Protein AF-A0A7K2YE57-F1 (afdb_monomer_lite)

Foldseek 3Di:
DDDPCVVVVVDPDPAKDKDWDQDPVRDTDIDIDQDDDDPLSVQWDWDDDPFWTWIAGNDDHDDDDQQGTETQWGDDPQKIKGWRGNLSVQLVVCVVVPDDNVRSLPPDAFDPDPPCSHWIWMWMDHPNDIDTHIHGDD

Secondary structure (DSSP, 8-state):
---HHHHHHT-S---SEEEEEE-TTS-EEEEEE---SSHHHHSEEEEE-SSEEEEEESSS--S--TTTSEEEEEEETTEEEEESSTHHHHHHHHHHTT--HHHHTTTPPPPS-TTT-PPEEEEEEETTEEEEEEE---

Radius of gyration: 15.28 Å; chains: 1; bounding box: 37×36×43 Å

Structure (mmCIF, N/CA/C/O backbone):
data_AF-A0A7K2YE57-F1
#
_entry.id   AF-A0A7K2YE57-F1
#
loop_
_atom_site.group_PDB
_atom_site.id
_atom_site.type_symbol
_atom_site.label_atom_id
_atom_site.label_alt_id
_atom_site.label_comp_id
_atom_site.label_asym_id
_atom_site.label_entity_id
_atom_site.label_seq_id
_atom_site.pdbx_PDB_ins_code
_atom_site.Cartn_x
_atom_site.Cartn_y
_atom_site.Cartn_z
_atom_site.occupancy
_atom_site.B_iso_or_equiv
_atom_site.auth_seq_id
_atom_si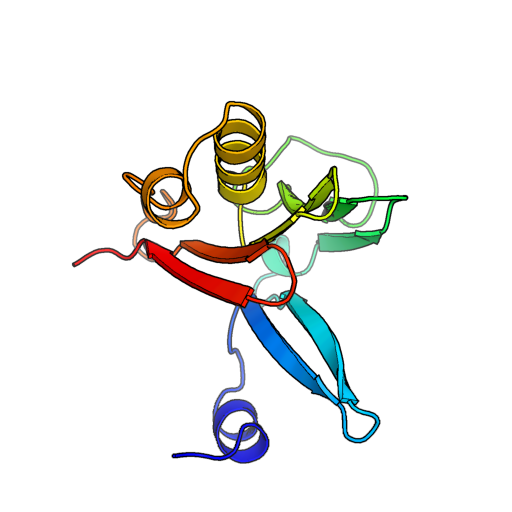te.auth_comp_id
_atom_site.auth_asym_id
_atom_site.auth_atom_id
_atom_site.pdbx_PDB_model_num
ATOM 1 N N . MET A 1 1 ? 1.431 -21.859 11.669 1.00 62.69 1 MET A N 1
ATOM 2 C CA . MET A 1 1 ? 1.520 -20.426 11.337 1.00 62.69 1 MET A CA 1
ATOM 3 C C . MET A 1 1 ? 2.980 -20.077 11.454 1.00 62.69 1 MET A C 1
ATOM 5 O O . MET A 1 1 ? 3.528 -20.252 12.536 1.00 62.69 1 MET A O 1
ATOM 9 N N . ASP A 1 2 ? 3.607 -19.732 10.338 1.00 75.81 2 ASP A N 1
ATOM 10 C CA 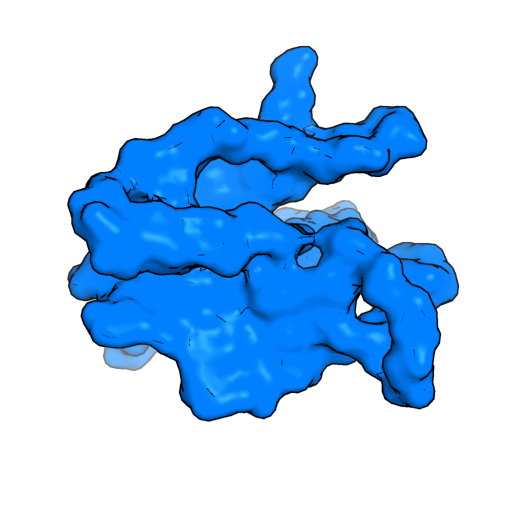. ASP A 1 2 ? 5.052 -19.516 10.286 1.00 75.81 2 ASP A CA 1
ATOM 11 C C . ASP A 1 2 ? 5.410 -18.210 10.994 1.00 75.81 2 ASP A C 1
ATOM 13 O O . ASP A 1 2 ? 4.605 -17.270 11.022 1.00 75.81 2 ASP A O 1
ATOM 17 N N . ARG A 1 3 ? 6.597 -18.147 11.600 1.00 80.00 3 ARG A N 1
ATOM 18 C CA . ARG A 1 3 ? 7.053 -16.912 12.231 1.00 80.00 3 ARG A CA 1
ATOM 19 C C . ARG A 1 3 ? 7.547 -15.932 11.164 1.00 80.00 3 ARG A C 1
ATOM 21 O O . ARG A 1 3 ? 8.057 -16.335 10.120 1.00 80.00 3 ARG A O 1
ATOM 28 N N . LEU A 1 4 ? 7.403 -14.630 11.420 1.00 76.00 4 LEU A N 1
ATOM 29 C CA . LEU A 1 4 ? 7.778 -13.588 10.455 1.00 76.00 4 LEU A CA 1
ATOM 30 C C . LEU A 1 4 ? 9.268 -13.650 10.079 1.00 76.00 4 LEU A C 1
ATOM 32 O O . LEU A 1 4 ? 9.616 -13.468 8.915 1.00 76.00 4 LEU A O 1
ATOM 36 N N . ASP A 1 5 ? 10.129 -13.924 11.057 1.00 79.19 5 ASP A N 1
ATOM 37 C CA . ASP A 1 5 ? 11.567 -14.121 10.880 1.00 79.19 5 ASP A CA 1
ATOM 38 C C . ASP A 1 5 ? 11.871 -15.270 9.910 1.00 79.19 5 ASP A C 1
ATOM 40 O O . ASP A 1 5 ? 12.668 -15.081 8.991 1.00 79.19 5 ASP A O 1
ATOM 44 N N . ASP A 1 6 ? 11.171 -16.400 10.027 1.00 81.81 6 ASP A N 1
ATOM 45 C CA . ASP A 1 6 ? 11.352 -17.553 9.135 1.00 81.81 6 ASP A CA 1
ATOM 46 C C . ASP A 1 6 ? 10.929 -17.230 7.689 1.00 81.81 6 ASP A C 1
ATOM 48 O O . ASP A 1 6 ? 11.648 -17.526 6.729 1.00 81.81 6 ASP A O 1
ATOM 52 N N . VAL A 1 7 ? 9.783 -16.557 7.526 1.00 78.81 7 VAL A N 1
ATOM 53 C CA . VAL A 1 7 ? 9.225 -16.193 6.211 1.00 78.81 7 VAL A CA 1
ATOM 54 C C . VAL A 1 7 ? 10.108 -15.178 5.482 1.00 78.81 7 VAL A C 1
ATOM 56 O O . VAL A 1 7 ? 10.307 -15.278 4.268 1.00 78.81 7 VAL A O 1
ATOM 59 N N . VAL A 1 8 ? 10.651 -14.194 6.203 1.00 76.88 8 VAL A N 1
ATOM 60 C CA . VAL A 1 8 ? 11.499 -13.151 5.609 1.00 76.88 8 VAL A CA 1
ATOM 61 C C . VAL A 1 8 ? 12.913 -13.670 5.344 1.00 76.88 8 VAL A C 1
ATOM 63 O O . VAL A 1 8 ? 13.465 -13.382 4.283 1.00 76.88 8 VAL A O 1
ATOM 66 N N . ALA A 1 9 ? 13.495 -14.478 6.238 1.00 81.06 9 ALA A N 1
ATOM 67 C CA . ALA A 1 9 ? 14.849 -15.013 6.064 1.00 81.06 9 ALA A CA 1
ATOM 68 C C . ALA A 1 9 ? 14.979 -15.917 4.825 1.00 81.06 9 ALA A C 1
ATOM 70 O O . ALA A 1 9 ? 15.994 -15.873 4.124 1.00 81.06 9 ALA A O 1
ATOM 71 N N . GLY A 1 10 ? 13.937 -16.697 4.512 1.00 81.06 10 GLY A N 1
ATOM 72 C CA . GLY A 1 10 ? 13.884 -17.525 3.305 1.00 81.06 10 GLY A CA 1
ATOM 73 C C . GLY A 1 10 ? 13.660 -16.740 2.006 1.00 81.06 10 GLY A C 1
ATOM 74 O O . GLY A 1 10 ? 13.881 -17.273 0.917 1.00 81.06 10 GLY A O 1
ATOM 75 N N . ASN A 1 11 ? 13.251 -15.470 2.088 1.00 82.75 11 ASN A N 1
ATOM 76 C CA . ASN A 1 11 ? 12.862 -14.663 0.940 1.00 82.75 11 ASN A CA 1
ATOM 77 C C . ASN A 1 11 ? 13.789 -13.455 0.752 1.00 82.75 11 ASN A C 1
ATOM 79 O O . ASN A 1 11 ? 13.559 -12.370 1.282 1.00 82.75 11 ASN A O 1
ATOM 83 N N . ARG A 1 12 ? 14.813 -13.614 -0.099 1.00 82.06 12 ARG A N 1
ATOM 84 C CA . ARG A 1 12 ? 15.781 -12.542 -0.412 1.00 82.06 12 ARG A CA 1
ATOM 85 C C . ARG A 1 12 ? 15.147 -11.282 -1.011 1.00 82.06 12 ARG A C 1
ATOM 87 O O . ARG A 1 12 ? 15.802 -10.242 -1.049 1.00 82.06 12 ARG A O 1
ATOM 94 N N . TYR A 1 13 ? 13.923 -11.369 -1.534 1.00 86.06 13 TYR A N 1
ATOM 95 C CA . TYR A 1 13 ? 13.218 -10.227 -2.099 1.00 86.06 13 TYR A CA 1
ATOM 96 C C . TYR A 1 13 ? 11.697 -10.362 -1.910 1.00 86.06 13 TYR A C 1
ATOM 98 O O . TYR A 1 13 ? 10.999 -10.801 -2.828 1.00 86.06 13 TYR A O 1
ATOM 106 N N . PRO A 1 14 ? 11.158 -9.934 -0.753 1.00 87.44 14 PRO A N 1
ATOM 107 C CA . PRO A 1 14 ? 9.726 -10.021 -0.467 1.00 87.44 14 PRO A CA 1
ATOM 108 C C . PRO A 1 14 ? 8.888 -8.996 -1.245 1.00 87.44 14 PRO A C 1
ATOM 110 O O . PRO A 1 14 ? 7.663 -9.050 -1.217 1.00 87.44 14 PRO A O 1
ATOM 113 N N . GLY A 1 15 ? 9.527 -8.064 -1.961 1.00 90.75 15 GLY A N 1
ATOM 114 C CA . GLY A 1 15 ? 8.840 -7.004 -2.689 1.00 90.75 15 GLY A CA 1
ATOM 115 C C . GLY A 1 15 ? 8.329 -5.908 -1.754 1.00 90.75 15 GLY A C 1
ATOM 116 O O . GLY A 1 15 ? 9.049 -5.455 -0.864 1.00 90.75 15 GLY A O 1
ATOM 117 N N . ARG A 1 16 ? 7.109 -5.428 -1.999 1.00 94.12 16 ARG A N 1
ATOM 118 C CA . ARG A 1 16 ? 6.448 -4.451 -1.127 1.00 94.12 16 ARG A CA 1
ATOM 119 C C . ARG A 1 16 ? 5.523 -5.193 -0.187 1.00 94.12 16 ARG A C 1
ATOM 121 O O . ARG A 1 16 ? 4.944 -6.201 -0.585 1.00 94.12 16 ARG A O 1
ATOM 128 N N . GLY A 1 17 ? 5.296 -4.650 0.994 1.00 93.38 17 GLY A N 1
ATOM 129 C CA . GLY A 1 17 ? 4.203 -5.160 1.796 1.00 93.38 17 GLY A CA 1
ATOM 130 C C . GLY A 1 17 ? 3.842 -4.303 2.980 1.00 93.38 17 GLY A C 1
ATOM 131 O O . GLY A 1 17 ? 4.344 -3.196 3.168 1.00 93.38 17 GLY A O 1
ATOM 132 N N . VAL A 1 18 ? 2.865 -4.831 3.696 1.00 95.62 18 VAL A N 1
ATOM 133 C CA . VAL A 1 18 ? 2.065 -4.140 4.691 1.00 95.62 18 VAL A CA 1
ATOM 134 C C . VAL A 1 18 ? 2.006 -4.991 5.950 1.00 95.62 18 VAL A C 1
ATOM 136 O O . VAL A 1 18 ? 2.038 -6.220 5.886 1.00 95.62 18 VAL A O 1
ATOM 139 N N . LEU A 1 19 ? 1.932 -4.328 7.093 1.00 93.12 19 LEU A N 1
ATOM 140 C CA . LEU A 1 19 ? 1.923 -4.940 8.413 1.00 93.12 19 LEU A CA 1
ATOM 141 C C . LEU A 1 19 ? 0.917 -4.179 9.274 1.00 93.12 19 LEU A C 1
ATOM 143 O O . LEU A 1 19 ? 0.927 -2.953 9.280 1.00 93.12 19 LEU A O 1
ATOM 147 N N . TRP A 1 20 ? 0.090 -4.907 10.016 1.00 94.75 20 TRP A N 1
ATOM 148 C CA . TRP A 1 20 ? -0.669 -4.372 11.142 1.00 94.75 20 TRP A CA 1
ATOM 149 C C . TRP A 1 20 ? -0.315 -5.197 12.368 1.00 94.75 20 TRP A C 1
ATOM 151 O O . TRP A 1 20 ? -0.444 -6.423 12.336 1.00 94.75 20 TRP A O 1
ATOM 161 N N . ALA A 1 21 ? 0.173 -4.553 13.419 1.00 92.19 21 ALA A N 1
ATOM 162 C CA . ALA A 1 21 ? 0.601 -5.243 14.623 1.00 92.19 21 ALA A CA 1
ATOM 163 C C . ALA A 1 21 ? 0.149 -4.521 15.882 1.00 92.19 21 ALA A C 1
ATOM 165 O O . ALA A 1 21 ? -0.193 -3.340 15.881 1.00 92.19 21 ALA A O 1
ATOM 166 N N . ARG A 1 22 ? 0.194 -5.280 16.974 1.00 92.81 22 ARG A N 1
ATOM 167 C CA . ARG A 1 22 ? 0.164 -4.764 18.330 1.00 92.81 22 ARG A CA 1
ATOM 168 C C . ARG A 1 22 ? 1.532 -5.009 18.955 1.00 92.81 22 ARG A C 1
ATOM 170 O O . ARG A 1 22 ? 1.987 -6.151 18.988 1.00 92.81 22 ARG A O 1
ATOM 177 N N . THR A 1 23 ? 2.190 -3.958 19.415 1.00 91.25 23 THR A N 1
ATOM 178 C CA . THR A 1 23 ? 3.452 -4.046 20.158 1.00 91.25 23 THR A CA 1
ATOM 179 C C . THR A 1 23 ? 3.217 -4.598 21.566 1.00 91.25 23 THR A C 1
ATOM 181 O O . THR A 1 23 ? 2.082 -4.704 22.034 1.00 91.25 23 THR A O 1
ATOM 184 N N . LEU A 1 24 ? 4.297 -4.970 22.261 1.00 93.44 24 LEU A N 1
ATOM 185 C CA . LEU A 1 24 ? 4.221 -5.564 23.604 1.00 93.44 24 LEU A CA 1
ATOM 186 C C . LEU A 1 24 ? 3.603 -4.624 24.650 1.00 93.44 24 LEU A C 1
ATOM 188 O O . LEU A 1 24 ? 2.984 -5.096 25.598 1.00 93.44 24 LEU A O 1
ATOM 192 N N . ASP A 1 25 ? 3.737 -3.311 24.462 1.00 95.69 25 ASP A N 1
ATOM 193 C CA . ASP A 1 25 ? 3.108 -2.282 25.299 1.00 95.69 25 ASP A CA 1
ATOM 194 C C . ASP A 1 25 ? 1.630 -2.017 24.939 1.00 95.69 25 ASP A C 1
ATOM 196 O O . ASP A 1 25 ? 0.982 -1.164 25.539 1.00 95.69 25 ASP A O 1
ATOM 200 N N . GLY A 1 26 ? 1.075 -2.761 23.977 1.00 93.00 26 GLY A N 1
ATOM 201 C CA . GLY A 1 26 ? -0.321 -2.673 23.563 1.00 93.00 26 GLY A CA 1
ATOM 202 C C . GLY A 1 26 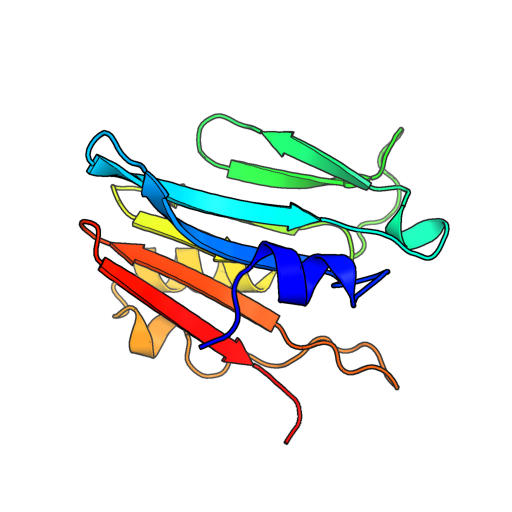? -0.598 -1.680 22.433 1.00 93.00 26 GLY A C 1
ATOM 203 O O . GLY A 1 26 ? -1.734 -1.669 21.941 1.00 93.00 26 GLY A O 1
ATOM 204 N N . THR A 1 27 ? 0.399 -0.912 21.984 1.00 93.50 27 THR A N 1
ATOM 205 C CA . THR A 1 27 ? 0.253 0.062 20.890 1.00 93.50 27 THR A CA 1
ATOM 206 C C . THR A 1 27 ? -0.089 -0.640 19.576 1.00 93.50 27 THR A C 1
ATOM 208 O O . THR A 1 27 ? 0.523 -1.639 19.205 1.00 93.50 27 THR A O 1
ATOM 211 N N . LEU A 1 28 ? -1.089 -0.129 18.858 1.00 92.19 28 LEU A N 1
ATOM 212 C CA . LEU A 1 28 ? -1.415 -0.586 17.508 1.00 92.19 28 LEU A CA 1
ATOM 213 C C . LEU A 1 28 ? -0.593 0.200 16.488 1.00 92.19 28 LEU A C 1
ATOM 215 O O . LEU A 1 28 ? -0.564 1.428 16.542 1.00 92.19 28 LEU A O 1
ATOM 219 N N . CYS A 1 29 ? 0.061 -0.492 15.559 1.00 91.62 29 CYS A N 1
ATOM 220 C CA . CYS A 1 29 ? 0.904 0.141 14.554 1.00 91.62 29 CYS A CA 1
ATOM 221 C C . CYS A 1 29 ? 0.744 -0.489 13.168 1.00 91.62 29 CYS A C 1
ATOM 223 O O . CYS A 1 29 ? 0.649 -1.708 13.001 1.00 91.62 29 CYS A O 1
ATOM 225 N N . GLY A 1 30 ? 0.729 0.386 12.162 1.00 92.31 30 GLY A N 1
ATOM 226 C CA . GLY A 1 30 ? 0.819 0.027 10.755 1.00 92.31 30 GLY A CA 1
ATOM 227 C C . GLY A 1 30 ? 2.254 0.152 10.268 1.00 92.31 30 GLY A C 1
ATOM 228 O O . GLY A 1 30 ? 2.995 1.030 10.706 1.00 92.31 30 GLY A O 1
ATOM 229 N N . GLY A 1 31 ? 2.647 -0.717 9.349 1.00 92.38 31 GLY A N 1
ATOM 230 C CA . GLY A 1 31 ? 3.956 -0.676 8.719 1.00 92.38 31 GLY A CA 1
ATOM 231 C C . GLY A 1 31 ? 3.855 -0.913 7.224 1.00 92.38 31 GLY A C 1
ATOM 232 O O . GLY A 1 31 ? 3.082 -1.753 6.765 1.00 92.38 31 GLY A O 1
ATOM 233 N N . TYR A 1 32 ? 4.669 -0.183 6.470 1.00 95.31 32 TYR A N 1
ATOM 234 C CA . TYR A 1 32 ? 4.859 -0.372 5.040 1.00 95.31 32 TYR A CA 1
ATOM 235 C C . TYR A 1 32 ? 6.342 -0.595 4.759 1.00 95.31 32 TYR A C 1
ATOM 237 O O . TYR A 1 32 ? 7.189 0.160 5.234 1.00 95.31 32 TYR A O 1
ATOM 245 N N . PHE A 1 33 ? 6.662 -1.626 3.982 1.00 91.06 33 PHE A N 1
ATOM 246 C CA . PHE A 1 33 ? 8.030 -1.932 3.580 1.00 91.06 33 PHE A CA 1
ATOM 247 C C . PHE A 1 33 ? 8.190 -1.807 2.068 1.00 91.06 33 PHE A C 1
ATOM 249 O O . PHE A 1 33 ? 7.478 -2.435 1.282 1.00 91.06 33 PHE A O 1
ATOM 256 N N . LEU A 1 34 ? 9.172 -0.995 1.677 1.00 93.31 34 LEU A N 1
ATOM 257 C CA . LEU A 1 34 ? 9.559 -0.737 0.299 1.00 93.31 34 LEU A CA 1
ATOM 258 C C . LEU A 1 34 ? 10.916 -1.388 0.029 1.00 93.31 34 LEU A C 1
ATOM 260 O O . LEU A 1 34 ? 11.919 -1.016 0.630 1.00 93.31 34 LEU A O 1
ATOM 264 N N . THR A 1 35 ? 10.961 -2.330 -0.909 1.00 91.69 35 THR A N 1
ATOM 265 C CA . THR A 1 35 ? 12.217 -2.934 -1.374 1.00 91.69 35 THR A CA 1
ATOM 266 C C . THR A 1 35 ? 12.391 -2.744 -2.884 1.00 91.69 35 THR A C 1
ATOM 268 O O . THR A 1 35 ? 11.434 -2.448 -3.611 1.00 91.69 35 THR A O 1
ATOM 271 N N . GLY A 1 36 ? 13.630 -2.880 -3.370 1.00 89.94 36 GLY A N 1
ATOM 272 C CA . GLY A 1 36 ? 13.965 -2.735 -4.787 1.00 89.94 36 GLY A CA 1
ATOM 273 C C . GLY A 1 36 ? 15.057 -3.700 -5.255 1.00 89.94 36 GLY A C 1
ATOM 274 O O . GLY A 1 36 ? 16.117 -3.820 -4.636 1.00 89.94 36 GLY A O 1
ATOM 275 N N . ARG A 1 37 ? 14.817 -4.370 -6.387 1.00 89.56 37 ARG A N 1
ATOM 276 C CA . ARG A 1 37 ? 15.777 -5.284 -7.035 1.00 89.56 37 ARG A CA 1
ATOM 277 C C . ARG A 1 37 ? 16.523 -4.650 -8.209 1.00 89.56 37 ARG A C 1
ATOM 279 O O . ARG A 1 37 ? 17.731 -4.814 -8.323 1.00 89.56 37 ARG A O 1
ATOM 286 N N . SER A 1 38 ? 15.812 -3.923 -9.070 1.00 88.31 38 SER A N 1
ATOM 287 C CA . SER A 1 38 ? 16.373 -3.249 -10.244 1.00 88.31 38 SER A CA 1
ATOM 288 C C . SER A 1 38 ? 16.812 -1.826 -9.897 1.00 88.31 38 SER A C 1
ATOM 290 O O . SER A 1 38 ? 16.250 -1.257 -8.954 1.00 88.31 38 SER A O 1
ATOM 292 N N . PRO A 1 39 ? 17.727 -1.214 -10.675 1.00 89.81 39 PRO A N 1
ATOM 293 C CA . PRO A 1 39 ? 18.117 0.184 -10.488 1.00 89.81 39 PRO A CA 1
ATOM 294 C C . PRO A 1 39 ? 16.911 1.125 -10.378 1.00 89.81 39 PRO A C 1
ATOM 296 O O . PRO A 1 39 ? 16.793 1.846 -9.395 1.00 89.81 39 PRO A O 1
ATOM 299 N N . ALA A 1 40 ? 15.938 1.010 -11.290 1.00 86.31 40 ALA A N 1
ATOM 300 C CA . ALA A 1 40 ? 14.718 1.820 -11.257 1.00 86.31 40 ALA A CA 1
ATOM 301 C C . ALA A 1 40 ? 13.884 1.603 -9.979 1.00 86.31 40 ALA A C 1
ATOM 303 O O . ALA A 1 40 ? 13.374 2.549 -9.396 1.00 86.31 40 ALA A O 1
ATOM 304 N N . SER A 1 41 ? 13.751 0.360 -9.500 1.00 87.62 41 SER A N 1
ATOM 305 C CA . SER A 1 41 ? 13.016 0.090 -8.251 1.00 87.62 41 SER A CA 1
ATOM 306 C C . SER A 1 41 ? 13.773 0.506 -6.983 1.00 87.62 41 SER A C 1
ATOM 308 O O . SER A 1 41 ? 13.140 0.653 -5.938 1.00 87.62 41 SER A O 1
ATOM 310 N N . ARG A 1 42 ? 15.099 0.673 -7.066 1.00 91.69 42 ARG A N 1
ATOM 311 C CA . ARG A 1 42 ? 15.969 1.143 -5.975 1.00 91.69 42 ARG A CA 1
ATOM 312 C C . ARG A 1 42 ? 16.099 2.663 -5.937 1.00 91.69 42 ARG A C 1
ATOM 314 O O . ARG A 1 42 ? 16.389 3.197 -4.878 1.00 91.69 42 ARG A O 1
ATOM 321 N N . ALA A 1 43 ? 15.864 3.343 -7.056 1.00 92.50 43 ALA A N 1
ATOM 322 C CA . ALA A 1 43 ? 15.922 4.798 -7.173 1.00 92.50 43 ALA A CA 1
ATOM 323 C C . ALA A 1 43 ? 14.679 5.486 -6.575 1.00 92.50 43 ALA A C 1
ATOM 325 O O . ALA A 1 43 ? 14.071 6.347 -7.207 1.00 92.50 43 ALA A O 1
ATOM 326 N N . ARG A 1 44 ? 14.255 5.056 -5.381 1.00 94.44 44 ARG A N 1
ATOM 327 C CA . ARG A 1 44 ? 13.076 5.563 -4.674 1.00 94.44 44 ARG A CA 1
ATOM 328 C C . ARG A 1 44 ? 13.314 5.621 -3.175 1.00 94.44 44 ARG A C 1
ATOM 330 O O . ARG A 1 44 ? 14.021 4.780 -2.628 1.00 94.44 44 ARG A O 1
ATOM 337 N N . GLU A 1 45 ? 12.652 6.555 -2.516 1.00 94.12 45 GLU A N 1
ATOM 338 C CA . GLU A 1 45 ? 12.715 6.756 -1.073 1.00 94.12 45 GLU A CA 1
ATOM 339 C C . GLU A 1 45 ? 11.334 7.055 -0.486 1.00 94.12 45 GLU A C 1
ATOM 341 O O . GLU A 1 45 ? 10.432 7.537 -1.179 1.00 94.12 45 GLU A O 1
ATOM 346 N N . LEU A 1 46 ? 11.188 6.761 0.805 1.00 95.88 46 LEU A N 1
ATOM 347 C CA . LEU A 1 46 ? 10.010 7.102 1.591 1.00 95.88 46 LEU A CA 1
ATOM 348 C C . LEU A 1 46 ? 10.195 8.490 2.204 1.00 95.88 46 LEU A C 1
ATOM 350 O O . LEU A 1 46 ? 11.161 8.731 2.925 1.00 95.88 46 LEU A O 1
ATOM 354 N N . ARG A 1 47 ? 9.249 9.388 1.940 1.00 95.44 47 ARG A N 1
ATOM 355 C CA . ARG A 1 47 ? 9.187 10.729 2.523 1.00 95.44 47 ARG A CA 1
ATOM 356 C C . ARG A 1 47 ? 7.949 10.824 3.397 1.00 95.44 47 ARG A C 1
ATOM 358 O O . ARG A 1 47 ? 6.835 10.693 2.896 1.00 95.44 47 ARG A O 1
ATOM 365 N N . ALA A 1 48 ? 8.152 11.027 4.693 1.00 94.69 48 ALA A N 1
ATOM 366 C CA . ALA A 1 48 ? 7.065 11.262 5.632 1.00 94.69 48 ALA A CA 1
ATOM 367 C C . ALA A 1 48 ? 6.696 12.753 5.630 1.00 94.69 48 ALA A C 1
ATOM 369 O O . ALA A 1 48 ? 7.560 13.613 5.803 1.00 94.69 48 ALA A O 1
ATOM 370 N N . GLY A 1 49 ? 5.421 13.042 5.396 1.00 91.06 49 GLY A N 1
ATOM 371 C CA . GLY A 1 49 ? 4.782 14.327 5.659 1.00 91.06 49 GLY A CA 1
ATOM 372 C C . GLY A 1 49 ? 4.003 14.290 6.975 1.00 91.06 49 GLY A C 1
ATOM 373 O O . GLY A 1 49 ? 4.148 13.356 7.758 1.00 91.06 49 GLY A O 1
ATOM 374 N N . ALA A 1 50 ? 3.164 15.304 7.204 1.00 90.69 50 ALA A N 1
ATOM 375 C CA . ALA A 1 50 ? 2.337 15.380 8.412 1.00 90.69 50 ALA A CA 1
ATOM 376 C C . ALA A 1 50 ? 1.362 14.197 8.522 1.00 90.69 50 ALA A C 1
ATOM 378 O O . ALA A 1 50 ? 1.295 13.560 9.563 1.00 90.69 50 ALA A O 1
ATOM 379 N N . ASP A 1 51 ? 0.674 13.874 7.424 1.00 94.12 51 ASP A N 1
ATOM 380 C CA . ASP A 1 51 ? -0.371 12.844 7.409 1.00 94.12 51 ASP A CA 1
ATOM 381 C C . ASP A 1 51 ? -0.227 11.870 6.230 1.00 94.12 51 ASP A C 1
ATOM 383 O O . ASP A 1 51 ? -1.155 11.140 5.883 1.00 94.12 51 ASP A O 1
ATOM 387 N N . GLU A 1 52 ? 0.910 11.905 5.536 1.00 96.31 52 GLU A N 1
ATOM 388 C CA . GLU A 1 52 ? 1.140 11.115 4.329 1.00 96.31 52 GLU A CA 1
ATOM 389 C C . GLU A 1 52 ? 2.543 10.516 4.325 1.00 96.31 52 GLU A C 1
ATOM 391 O O . GLU A 1 52 ? 3.513 11.147 4.742 1.00 96.31 52 GLU A O 1
ATOM 396 N N . LEU A 1 53 ? 2.658 9.297 3.809 1.00 96.94 53 LEU A N 1
ATOM 397 C CA . LEU A 1 53 ? 3.925 8.661 3.478 1.00 96.94 53 LEU A CA 1
ATOM 398 C C . LEU A 1 53 ? 3.996 8.540 1.962 1.00 96.94 53 LEU A C 1
ATOM 400 O O . LEU A 1 53 ? 3.173 7.855 1.361 1.00 96.94 53 LEU A O 1
ATOM 404 N N . ILE A 1 54 ? 4.975 9.184 1.340 1.00 96.81 54 ILE A N 1
ATOM 405 C CA . ILE A 1 54 ? 5.093 9.263 -0.117 1.00 96.81 54 ILE A CA 1
ATOM 406 C C . ILE A 1 54 ? 6.299 8.444 -0.567 1.00 96.81 54 ILE A C 1
ATOM 408 O O . ILE A 1 54 ? 7.404 8.617 -0.057 1.00 96.81 54 ILE A O 1
ATOM 412 N N . VAL A 1 55 ? 6.101 7.571 -1.553 1.00 96.56 55 VAL A N 1
ATOM 413 C CA . VAL A 1 55 ? 7.193 6.968 -2.319 1.00 96.56 55 VAL A CA 1
ATOM 414 C C . VAL A 1 55 ? 7.554 7.934 -3.436 1.00 96.56 55 VAL A C 1
ATOM 416 O O . VAL A 1 55 ? 6.717 8.269 -4.270 1.00 96.56 55 VAL A O 1
ATOM 419 N N . SER A 1 56 ? 8.800 8.388 -3.450 1.00 94.62 56 SER A N 1
ATOM 420 C CA . SER A 1 56 ? 9.299 9.421 -4.365 1.00 94.62 56 SER A CA 1
ATOM 421 C C . SER A 1 56 ? 10.626 8.991 -4.997 1.00 94.62 56 SER A C 1
ATOM 423 O O . SER A 1 56 ? 11.286 8.118 -4.429 1.00 94.62 56 SER A O 1
ATOM 425 N N . PRO A 1 57 ? 11.032 9.542 -6.155 1.00 94.00 57 PRO A N 1
ATOM 426 C CA . PRO A 1 57 ? 12.326 9.225 -6.750 1.00 94.00 57 PRO A CA 1
ATOM 427 C C . PRO A 1 57 ? 13.476 9.746 -5.883 1.00 94.00 57 PRO A C 1
ATOM 429 O O . PRO A 1 57 ? 13.392 10.832 -5.314 1.00 94.00 57 PRO A O 1
ATOM 432 N N . THR A 1 58 ? 14.589 9.013 -5.844 1.00 90.38 58 THR A N 1
ATOM 433 C CA . THR A 1 58 ? 15.828 9.528 -5.244 1.00 90.38 58 THR A CA 1
ATOM 434 C C . THR A 1 58 ? 16.440 10.586 -6.163 1.00 90.38 58 THR A C 1
ATOM 436 O O . THR A 1 58 ? 16.885 10.258 -7.265 1.00 90.38 58 THR A O 1
ATOM 439 N N . GLY A 1 59 ? 16.506 11.841 -5.717 1.00 82.62 59 GLY A N 1
ATOM 440 C CA . GLY A 1 59 ? 17.141 12.938 -6.456 1.00 82.62 59 GLY A CA 1
ATOM 441 C C . GLY A 1 59 ? 16.150 13.930 -7.069 1.00 82.62 59 GLY A C 1
ATOM 442 O O . GLY A 1 59 ? 15.094 14.195 -6.500 1.00 82.62 59 GLY A O 1
ATOM 443 N N . ARG A 1 60 ? 16.515 14.554 -8.201 1.00 74.62 60 ARG A N 1
ATOM 444 C CA . ARG A 1 60 ? 15.632 15.534 -8.857 1.00 74.62 60 ARG A CA 1
ATOM 445 C C . ARG A 1 60 ? 14.391 14.829 -9.420 1.00 74.62 60 ARG A C 1
ATOM 447 O O . ARG A 1 60 ? 14.552 13.783 -10.047 1.00 74.62 60 ARG A O 1
ATOM 454 N N . PRO A 1 61 ? 13.188 15.403 -9.241 1.00 68.25 61 PRO A N 1
ATOM 455 C CA . PRO A 1 61 ? 11.971 14.833 -9.799 1.00 68.25 61 PRO A CA 1
ATOM 456 C C . PRO A 1 61 ? 12.091 14.757 -11.326 1.00 68.25 61 PRO A C 1
ATOM 458 O O . PRO A 1 61 ? 12.331 15.767 -11.989 1.00 68.25 61 PRO A O 1
ATOM 461 N N . GLY A 1 62 ? 11.998 13.537 -11.854 1.00 72.56 62 GLY A N 1
ATOM 462 C CA . GLY A 1 62 ? 11.823 13.267 -13.279 1.00 72.56 62 GLY A CA 1
ATOM 463 C C . GLY A 1 62 ? 10.340 13.169 -13.636 1.00 72.56 62 GLY A C 1
ATOM 464 O O . GLY A 1 62 ? 9.487 13.712 -12.934 1.00 72.56 62 GLY A O 1
ATOM 465 N N . GLU A 1 63 ? 10.030 12.449 -14.712 1.00 83.00 63 GLU A N 1
ATOM 466 C CA . GLU A 1 63 ? 8.649 12.109 -15.064 1.00 83.00 63 GLU A CA 1
ATOM 467 C C . GLU A 1 63 ? 7.987 11.265 -13.958 1.00 83.00 63 GLU A C 1
ATOM 469 O O . GLU A 1 63 ? 8.638 10.443 -13.300 1.00 83.00 63 GLU A O 1
ATOM 474 N N . HIS A 1 64 ? 6.692 11.494 -13.724 1.00 85.62 64 HIS A N 1
ATOM 475 C CA . HIS A 1 64 ? 5.911 10.698 -12.778 1.00 85.62 64 HIS A CA 1
ATOM 476 C C . HIS A 1 64 ? 5.811 9.253 -13.272 1.00 85.62 64 HIS A C 1
ATOM 478 O O . HIS A 1 64 ? 5.511 9.009 -14.435 1.00 85.62 64 HIS A O 1
ATOM 484 N N . ASP A 1 65 ? 6.034 8.295 -12.377 1.00 90.19 65 ASP A N 1
ATOM 485 C CA . ASP A 1 65 ? 5.963 6.871 -12.689 1.00 90.19 65 ASP A CA 1
ATOM 486 C C . ASP A 1 65 ? 4.951 6.235 -11.731 1.00 90.19 65 ASP A C 1
ATOM 488 O O . ASP A 1 65 ? 5.275 6.048 -10.558 1.00 90.19 65 ASP A O 1
ATOM 492 N N . PRO A 1 66 ? 3.740 5.884 -12.188 1.00 88.69 66 PRO A N 1
ATOM 493 C CA . PRO A 1 66 ? 2.651 5.441 -11.313 1.00 88.69 66 PRO A CA 1
ATOM 494 C C . PRO A 1 66 ? 2.922 4.095 -10.620 1.00 88.69 66 PRO A C 1
ATOM 496 O O . PRO A 1 66 ? 2.284 3.755 -9.624 1.00 88.69 66 PRO A O 1
ATOM 499 N N . LEU A 1 67 ? 3.890 3.307 -11.106 1.00 91.25 67 LEU A N 1
ATOM 500 C CA . LEU A 1 67 ? 4.305 2.050 -10.469 1.00 91.25 67 LEU A CA 1
ATOM 501 C C . LEU A 1 67 ? 5.340 2.279 -9.358 1.00 91.25 67 LEU A C 1
ATOM 503 O O . LEU A 1 67 ? 5.688 1.368 -8.597 1.00 91.25 67 LEU A O 1
ATOM 507 N N . ARG A 1 68 ? 5.903 3.486 -9.295 1.00 91.00 68 ARG A N 1
ATOM 508 C CA . ARG A 1 68 ? 7.094 3.795 -8.505 1.00 91.00 68 ARG A CA 1
ATOM 509 C C . ARG A 1 68 ? 6.920 4.997 -7.597 1.00 91.00 68 ARG A C 1
ATOM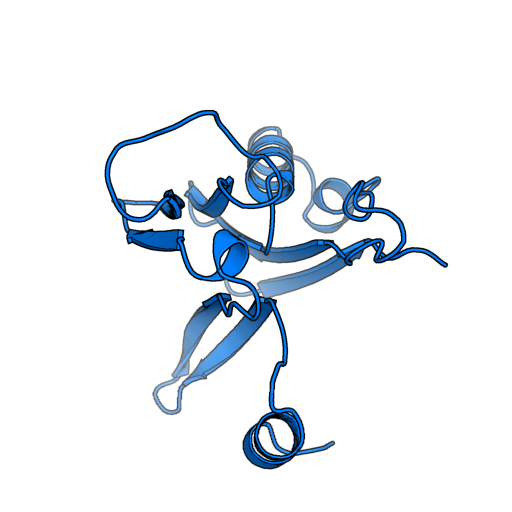 511 O O . ARG A 1 68 ? 7.543 4.990 -6.542 1.00 91.00 68 ARG A O 1
ATOM 518 N N . HIS A 1 69 ? 6.090 5.962 -7.959 1.00 94.06 69 HIS A N 1
ATOM 519 C CA . HIS A 1 69 ? 5.849 7.197 -7.233 1.00 94.06 69 HIS A CA 1
ATOM 520 C C . HIS A 1 69 ? 4.368 7.260 -6.863 1.00 94.06 69 HIS A C 1
ATOM 522 O O . HIS A 1 69 ? 3.511 7.238 -7.739 1.00 94.06 69 HIS A O 1
ATOM 528 N N . TYR A 1 70 ? 4.059 7.264 -5.570 1.00 96.00 70 TYR A N 1
ATOM 529 C CA . TYR A 1 70 ? 2.681 7.246 -5.071 1.00 96.00 70 TYR A CA 1
ATOM 530 C C . TYR A 1 70 ? 2.636 7.556 -3.577 1.00 96.00 70 TYR A C 1
ATOM 532 O O . TYR A 1 70 ? 3.634 7.446 -2.864 1.00 96.00 70 TYR A O 1
ATOM 540 N N . VAL A 1 71 ? 1.445 7.885 -3.086 1.00 96.75 71 VAL A N 1
ATOM 541 C CA . VAL A 1 71 ? 1.154 7.946 -1.652 1.00 96.75 71 VAL A CA 1
ATOM 542 C C . VAL A 1 71 ? 1.055 6.512 -1.124 1.00 96.75 71 VAL A C 1
ATOM 544 O O . VAL A 1 71 ? 0.132 5.785 -1.472 1.00 96.75 71 VAL A O 1
ATOM 547 N N . ALA A 1 72 ? 2.027 6.074 -0.326 1.00 97.81 72 ALA A N 1
ATOM 548 C CA . ALA A 1 72 ? 2.036 4.756 0.310 1.00 97.81 72 ALA A CA 1
ATOM 549 C C . ALA A 1 72 ? 1.197 4.701 1.585 1.00 97.81 72 ALA A C 1
ATOM 551 O O . ALA A 1 72 ? 0.736 3.621 1.938 1.00 97.81 72 ALA A O 1
ATOM 552 N N . ALA A 1 73 ? 1.003 5.825 2.274 1.00 97.88 73 ALA A N 1
ATOM 553 C CA . ALA A 1 73 ? 0.085 5.922 3.402 1.00 97.88 73 ALA A CA 1
ATOM 554 C C . ALA A 1 73 ? -0.568 7.301 3.457 1.00 97.88 73 ALA A C 1
ATOM 556 O O . ALA A 1 73 ? 0.075 8.294 3.121 1.00 97.88 73 ALA A O 1
ATOM 557 N N . ARG A 1 74 ? -1.822 7.356 3.901 1.00 97.12 74 ARG A N 1
ATOM 558 C CA . ARG A 1 74 ? -2.577 8.585 4.130 1.00 97.12 74 ARG A CA 1
ATOM 559 C C . ARG A 1 74 ? -3.429 8.433 5.379 1.00 97.12 74 ARG A C 1
ATOM 561 O O . ARG A 1 74 ? -4.200 7.480 5.490 1.00 97.12 74 ARG A O 1
ATOM 568 N N . GLU A 1 75 ? -3.293 9.383 6.289 1.00 95.25 75 GLU A N 1
ATOM 569 C CA . GLU A 1 75 ? -4.077 9.491 7.508 1.00 95.25 75 GLU A CA 1
ATOM 570 C C . GLU A 1 75 ? -5.013 10.698 7.413 1.00 95.25 75 GLU A C 1
ATOM 572 O O . GLU A 1 75 ? -4.596 11.815 7.117 1.00 95.25 75 GLU A O 1
ATOM 577 N N . ARG A 1 76 ? -6.316 10.485 7.608 1.00 92.56 76 ARG A N 1
ATOM 578 C CA . ARG A 1 76 ? -7.321 11.557 7.615 1.00 92.56 76 ARG A CA 1
ATOM 579 C C . ARG A 1 76 ? -8.452 11.195 8.564 1.00 92.56 76 ARG A C 1
ATOM 581 O O . ARG A 1 76 ? -9.025 10.115 8.457 1.00 92.56 76 ARG A O 1
ATOM 588 N N . SER A 1 77 ? -8.798 12.112 9.467 1.00 89.31 77 SER A N 1
ATOM 589 C CA . SER A 1 77 ? -9.976 11.997 10.344 1.00 89.31 77 SER A CA 1
ATOM 590 C C . SER A 1 77 ? -10.062 10.660 11.102 1.00 89.31 77 SER A C 1
ATOM 592 O O . SER A 1 77 ? -11.119 10.033 11.136 1.00 89.31 77 SER A O 1
ATOM 594 N N . GLY A 1 78 ? -8.938 10.200 11.668 1.00 87.75 78 GLY A N 1
ATOM 595 C CA . GLY A 1 78 ? -8.859 8.939 12.421 1.00 87.75 78 GLY A CA 1
ATOM 596 C C . GLY A 1 78 ? -8.848 7.670 11.559 1.00 87.75 78 GLY A C 1
ATOM 597 O O . GLY A 1 78 ? -8.972 6.565 12.085 1.00 87.75 78 GLY A O 1
ATOM 598 N N . ARG A 1 79 ? -8.710 7.810 10.236 1.00 94.88 79 ARG A N 1
ATOM 599 C CA . ARG A 1 79 ? -8.620 6.701 9.283 1.00 94.88 79 ARG A CA 1
ATOM 600 C C . ARG A 1 79 ? -7.237 6.677 8.669 1.00 94.88 79 ARG A C 1
ATOM 602 O O . ARG A 1 79 ? -6.768 7.700 8.177 1.00 94.88 79 ARG A O 1
ATOM 609 N N . LEU A 1 80 ? -6.626 5.503 8.641 1.00 97.06 80 LEU A N 1
ATOM 610 C CA . LEU A 1 80 ? -5.326 5.280 8.022 1.00 97.06 80 LEU A CA 1
ATOM 611 C C . LEU A 1 80 ? -5.492 4.312 6.851 1.00 97.06 80 LEU A C 1
ATOM 613 O O . LEU A 1 80 ? -6.014 3.212 7.017 1.00 97.06 80 LEU A O 1
ATOM 617 N N . VAL A 1 81 ? -5.029 4.707 5.668 1.00 98.31 81 VAL A N 1
ATOM 618 C CA . VAL A 1 81 ? -4.987 3.850 4.478 1.00 98.31 81 VAL A CA 1
ATOM 619 C C . VAL A 1 81 ? -3.551 3.743 4.013 1.00 98.31 81 VAL A C 1
ATOM 621 O O . VAL A 1 81 ? -2.886 4.763 3.870 1.00 98.31 81 VAL A O 1
ATOM 624 N N . TYR A 1 82 ? -3.061 2.534 3.759 1.00 98.50 82 TYR A N 1
ATOM 625 C CA . TYR A 1 82 ? -1.701 2.333 3.266 1.00 98.50 82 TYR A CA 1
ATOM 626 C C . TYR A 1 82 ? -1.583 1.113 2.361 1.00 98.50 82 TYR A C 1
ATOM 628 O O . TYR A 1 82 ? -2.409 0.204 2.398 1.00 98.50 82 TYR A O 1
ATOM 636 N N . GLY A 1 83 ? -0.576 1.107 1.494 1.00 98.25 83 GLY A N 1
ATOM 637 C CA . GLY A 1 83 ? -0.462 0.125 0.427 1.00 98.25 83 GLY A CA 1
ATOM 638 C C . GLY A 1 83 ? 0.677 0.409 -0.542 1.00 98.25 83 GLY A C 1
ATOM 639 O O . GLY A 1 83 ? 1.468 1.331 -0.368 1.00 98.25 83 GLY A O 1
ATOM 640 N N . ASN A 1 84 ? 0.773 -0.422 -1.575 1.00 97.50 84 ASN A N 1
ATOM 641 C CA . ASN A 1 84 ? 1.922 -0.449 -2.484 1.00 97.50 84 ASN A CA 1
ATOM 642 C C . ASN A 1 84 ? 1.706 0.265 -3.831 1.00 97.50 84 ASN A C 1
ATOM 644 O O . ASN A 1 84 ? 2.424 -0.057 -4.779 1.00 97.50 84 ASN A O 1
ATOM 648 N N . GLY A 1 85 ? 0.750 1.193 -3.935 1.00 96.88 85 GLY A N 1
ATOM 649 C CA . GLY A 1 85 ? 0.487 1.909 -5.185 1.00 96.88 85 GLY A CA 1
ATOM 650 C C . GLY A 1 85 ? -0.552 3.026 -5.072 1.00 96.88 85 GLY A C 1
ATOM 651 O O . GLY A 1 85 ? -1.096 3.297 -4.001 1.00 96.88 85 GLY A O 1
ATOM 652 N N . GLU A 1 86 ? -0.861 3.651 -6.210 1.00 96.12 86 GLU A N 1
ATOM 653 C CA . GLU A 1 86 ? -1.783 4.795 -6.315 1.00 96.12 86 GLU A CA 1
ATOM 654 C C . GLU A 1 86 ? -3.215 4.507 -5.836 1.00 96.12 86 GLU A C 1
ATOM 656 O O . GLU A 1 86 ? -3.950 5.434 -5.497 1.00 96.12 86 GLU A O 1
ATOM 661 N N . GLN A 1 87 ? -3.617 3.234 -5.733 1.00 97.69 87 GLN A N 1
ATOM 662 C CA . GLN A 1 87 ? -4.923 2.869 -5.181 1.00 97.69 87 GLN A CA 1
ATOM 663 C C . GLN A 1 87 ? -5.127 3.366 -3.746 1.00 97.69 87 GLN A C 1
ATOM 665 O O . GLN A 1 87 ? -6.267 3.509 -3.327 1.00 97.69 87 GLN A O 1
ATOM 670 N N . VAL A 1 88 ? -4.057 3.632 -2.988 1.00 98.12 88 VAL A N 1
ATOM 671 C CA . VAL A 1 88 ? -4.155 4.178 -1.624 1.00 98.12 88 VAL A CA 1
ATOM 672 C C . VAL A 1 88 ? -4.915 5.504 -1.618 1.00 98.12 88 VAL A C 1
ATOM 674 O O . VAL A 1 88 ? -5.790 5.686 -0.775 1.00 98.12 88 VAL A O 1
ATOM 677 N N . ALA A 1 89 ? -4.640 6.392 -2.579 1.00 96.25 89 ALA A N 1
ATOM 678 C CA . ALA A 1 89 ? -5.353 7.661 -2.705 1.00 96.25 89 ALA A CA 1
ATOM 679 C C . ALA A 1 89 ? -6.833 7.425 -3.039 1.00 96.25 89 ALA A C 1
ATOM 681 O O . ALA A 1 89 ? -7.701 7.918 -2.329 1.00 96.25 89 ALA A O 1
ATOM 682 N N . VAL A 1 90 ? -7.112 6.560 -4.022 1.00 97.19 90 VAL A N 1
ATOM 683 C CA . VAL A 1 90 ? -8.481 6.192 -4.427 1.00 97.19 90 VAL A CA 1
ATOM 684 C C . VAL A 1 90 ? -9.287 5.625 -3.255 1.00 97.19 90 VAL A C 1
ATOM 686 O O . VAL A 1 90 ? -10.441 5.988 -3.051 1.00 97.19 90 VAL A O 1
ATOM 689 N N . VAL A 1 91 ? -8.690 4.730 -2.467 1.00 98.25 91 VAL A N 1
ATOM 690 C CA . VAL A 1 91 ? -9.343 4.113 -1.306 1.00 98.25 91 VAL A CA 1
ATOM 691 C C . VAL A 1 91 ? -9.563 5.137 -0.193 1.00 98.25 91 VAL A C 1
ATOM 693 O O . VAL A 1 91 ? -10.634 5.148 0.412 1.00 98.25 91 VAL A O 1
ATOM 696 N N . ALA A 1 92 ? -8.590 6.015 0.063 1.00 97.44 92 ALA A N 1
ATOM 697 C CA . ALA A 1 92 ? -8.738 7.095 1.035 1.00 97.44 92 ALA A CA 1
ATOM 698 C C . ALA A 1 92 ? -9.863 8.067 0.645 1.00 97.44 92 ALA A C 1
ATOM 700 O O . ALA A 1 92 ? -10.663 8.433 1.506 1.00 97.44 92 ALA A O 1
ATOM 701 N N . ASP A 1 93 ? -9.966 8.423 -0.636 1.00 97.06 93 ASP A N 1
ATOM 702 C CA . ASP A 1 93 ? -11.012 9.314 -1.145 1.00 97.06 93 ASP A CA 1
ATOM 703 C C . ASP A 1 93 ? -12.396 8.652 -1.047 1.00 97.06 93 ASP A C 1
ATOM 705 O O . ASP A 1 93 ? -13.314 9.234 -0.478 1.00 97.06 93 ASP A O 1
ATOM 709 N N . ARG A 1 94 ? -12.533 7.376 -1.444 1.00 97.62 94 ARG A N 1
ATOM 710 C CA . ARG A 1 94 ? -13.787 6.612 -1.268 1.00 97.62 94 ARG A CA 1
ATOM 711 C C . ARG A 1 94 ? -14.251 6.574 0.187 1.00 97.62 94 ARG A C 1
ATOM 713 O O . ARG A 1 94 ? -15.443 6.688 0.461 1.00 97.62 94 ARG A O 1
ATOM 720 N N . LEU A 1 95 ? -13.324 6.388 1.129 1.00 97.38 95 LEU A N 1
ATOM 721 C CA . LEU A 1 95 ? -13.650 6.445 2.552 1.00 97.38 95 LEU A CA 1
ATOM 722 C C . LEU A 1 95 ? -14.118 7.851 2.939 1.00 97.38 95 LEU A C 1
ATOM 724 O O . LEU A 1 95 ? -15.132 7.970 3.626 1.00 97.38 95 LEU A O 1
ATOM 728 N N . ALA A 1 96 ? -13.407 8.902 2.524 1.00 95.56 96 ALA A N 1
ATOM 729 C CA . ALA A 1 96 ? -13.796 10.287 2.794 1.00 95.56 96 ALA A CA 1
ATOM 730 C C . ALA A 1 96 ? -15.213 10.603 2.275 1.00 95.56 96 ALA A C 1
ATOM 732 O O . ALA A 1 96 ? -15.974 11.266 2.977 1.00 95.56 96 ALA A O 1
ATOM 733 N N . ASP A 1 97 ? -15.598 10.011 1.143 1.00 96.38 97 ASP A N 1
ATOM 734 C CA . ASP A 1 97 ? -16.936 10.105 0.544 1.00 96.38 97 ASP A CA 1
ATOM 735 C C . ASP A 1 97 ? -18.001 9.223 1.235 1.00 96.38 97 ASP A C 1
ATOM 737 O O . ASP A 1 97 ? -19.158 9.176 0.818 1.00 96.38 97 ASP A O 1
ATOM 741 N N . GLY A 1 98 ? -17.641 8.523 2.315 1.00 96.00 98 GLY A N 1
ATOM 742 C CA . GLY A 1 98 ? -18.568 7.765 3.158 1.00 96.00 98 GLY A CA 1
ATOM 743 C C . GLY A 1 98 ? -18.683 6.273 2.836 1.00 96.00 98 GLY A C 1
ATOM 744 O O . GLY A 1 98 ? -19.529 5.597 3.423 1.00 96.00 98 GLY A O 1
ATOM 745 N N . ALA A 1 99 ? -17.844 5.726 1.950 1.00 97.38 99 ALA A N 1
ATOM 746 C CA . ALA A 1 99 ? -17.833 4.288 1.693 1.00 97.38 99 ALA A CA 1
ATOM 747 C C . ALA A 1 99 ? -17.419 3.487 2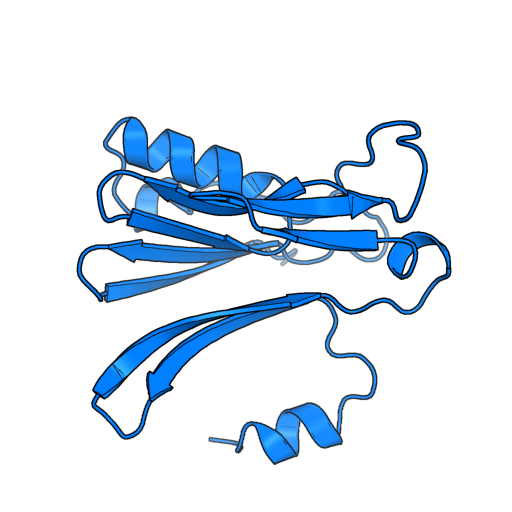.941 1.00 97.38 99 ALA A C 1
ATOM 749 O O . ALA A 1 99 ? -16.594 3.917 3.751 1.00 97.38 99 ALA A O 1
ATOM 750 N N . THR A 1 100 ? -17.948 2.268 3.072 1.00 97.50 100 THR A N 1
ATOM 751 C CA . THR A 1 100 ? -17.460 1.305 4.070 1.00 97.50 100 THR A CA 1
ATOM 752 C C . THR A 1 100 ? -16.075 0.776 3.669 1.00 97.50 100 THR A C 1
ATOM 754 O O . THR A 1 100 ? -15.763 0.763 2.476 1.00 97.50 100 THR A O 1
ATOM 757 N N . PRO A 1 101 ? -15.246 0.267 4.603 1.00 97.69 101 PRO A N 1
ATOM 758 C CA . PRO A 1 101 ? -13.937 -0.300 4.260 1.00 97.69 101 PRO A CA 1
ATOM 759 C C . PRO A 1 101 ? -13.994 -1.387 3.180 1.00 97.69 101 PRO A C 1
ATOM 761 O O . PRO A 1 101 ? -13.172 -1.401 2.268 1.00 97.69 101 PRO A O 1
ATOM 764 N N . VAL A 1 102 ? -15.000 -2.265 3.233 1.00 97.31 102 VAL A N 1
ATOM 765 C CA . VAL A 1 102 ? -15.189 -3.329 2.233 1.00 97.31 102 VAL A CA 1
ATOM 766 C C . VAL A 1 102 ? -15.528 -2.745 0.861 1.00 97.31 102 VAL A C 1
ATOM 768 O O . VAL A 1 102 ? -14.930 -3.152 -0.131 1.00 97.31 102 VAL A O 1
ATOM 771 N N . ALA A 1 103 ? -16.439 -1.769 0.797 1.00 98.06 103 ALA A N 1
ATOM 772 C CA . ALA A 1 103 ? -16.792 -1.109 -0.459 1.00 98.06 103 ALA A CA 1
ATOM 773 C C . ALA A 1 103 ? -15.610 -0.314 -1.036 1.00 98.06 103 ALA A C 1
ATOM 775 O O . ALA A 1 103 ? -15.361 -0.355 -2.238 1.00 98.06 103 ALA A O 1
ATOM 776 N N . ALA A 1 104 ? -14.834 0.359 -0.182 1.00 98.06 104 ALA A N 1
ATOM 777 C CA . ALA A 1 104 ? -13.664 1.122 -0.601 1.00 98.06 104 ALA A CA 1
ATOM 778 C C . ALA A 1 104 ? -12.583 0.231 -1.242 1.00 98.06 104 ALA A C 1
ATOM 780 O O . ALA A 1 104 ? -11.953 0.656 -2.211 1.00 98.06 104 ALA A O 1
ATOM 781 N N . LEU A 1 105 ? -12.415 -1.006 -0.753 1.00 98.06 105 LEU A N 1
ATOM 782 C CA . LEU A 1 105 ? -11.510 -2.025 -1.310 1.00 98.06 105 LEU A CA 1
ATOM 783 C C . LEU A 1 105 ? -12.058 -2.737 -2.561 1.00 98.06 105 LEU A C 1
ATOM 785 O O . LEU A 1 105 ? -11.328 -3.514 -3.180 1.00 98.06 105 LEU A O 1
ATOM 789 N N . GLY A 1 106 ? -13.318 -2.498 -2.931 1.00 96.31 106 GLY A N 1
ATOM 790 C CA . GLY A 1 106 ? -13.948 -3.082 -4.114 1.00 96.31 106 GLY A CA 1
ATOM 791 C C . GLY A 1 106 ? -13.349 -2.573 -5.426 1.00 96.31 106 GLY A C 1
ATOM 792 O O . GLY A 1 106 ? -12.792 -1.475 -5.495 1.00 96.31 106 GLY A O 1
ATOM 793 N N . ASP A 1 107 ? -13.467 -3.379 -6.481 1.00 94.44 107 ASP A N 1
ATOM 794 C CA . ASP A 1 107 ? -13.108 -3.022 -7.864 1.00 94.44 107 ASP A CA 1
ATOM 795 C C . ASP A 1 107 ? -11.668 -2.509 -8.058 1.00 94.44 107 ASP A C 1
ATOM 797 O O . ASP A 1 107 ? -11.366 -1.766 -8.993 1.00 94.44 107 ASP A O 1
ATOM 801 N N . LEU A 1 108 ? -10.753 -2.894 -7.166 1.00 96.69 108 LEU A N 1
ATOM 802 C CA . LEU A 1 108 ? -9.330 -2.632 -7.332 1.00 96.69 108 LEU A CA 1
ATOM 803 C C . LEU A 1 108 ? -8.731 -3.649 -8.313 1.00 96.69 108 LEU A C 1
ATOM 805 O O . LEU A 1 108 ? -8.995 -4.847 -8.226 1.00 96.69 108 LEU A O 1
ATOM 809 N N . ALA A 1 109 ? -7.888 -3.175 -9.230 1.00 95.81 109 ALA A N 1
ATOM 810 C CA . ALA A 1 109 ? -7.141 -4.014 -10.166 1.00 95.81 109 ALA A CA 1
ATOM 811 C C . ALA A 1 109 ? -5.693 -4.218 -9.697 1.00 95.81 109 ALA A C 1
ATOM 813 O O . ALA A 1 109 ? -5.183 -3.451 -8.889 1.00 95.81 109 ALA A O 1
ATOM 814 N N . TYR A 1 110 ? -5.010 -5.240 -10.208 1.00 96.62 110 TYR A N 1
ATOM 815 C CA . TYR A 1 110 ? -3.560 -5.391 -10.041 1.00 96.62 110 TYR A CA 1
ATOM 816 C C . TYR A 1 110 ? -2.796 -4.338 -10.878 1.00 96.62 110 TYR A C 1
ATOM 818 O O . TYR A 1 110 ? -3.389 -3.592 -11.660 1.00 96.62 110 TYR A O 1
ATOM 826 N N . GLU A 1 111 ? -1.476 -4.239 -10.719 1.00 96.06 111 GLU A N 1
ATOM 827 C CA . GLU A 1 111 ? -0.658 -3.292 -11.489 1.00 96.06 111 GLU A CA 1
ATOM 828 C C . GLU A 1 111 ? -0.636 -3.624 -12.998 1.00 96.06 111 GLU A C 1
ATOM 830 O O . GLU A 1 111 ? -0.519 -4.787 -13.387 1.00 96.06 111 GLU A O 1
ATOM 835 N N . PRO A 1 112 ? -0.721 -2.624 -13.893 1.00 94.75 112 PRO A N 1
ATOM 836 C CA . PRO A 1 112 ? -0.663 -2.847 -15.338 1.00 94.75 112 PRO A CA 1
ATOM 837 C C . PRO A 1 112 ? 0.785 -3.075 -15.825 1.00 94.75 112 PRO A C 1
ATOM 839 O O . PRO A 1 112 ? 1.252 -2.403 -16.738 1.00 94.75 112 PRO A O 1
ATOM 842 N N . ASP A 1 113 ? 1.512 -4.013 -15.212 1.00 93.00 113 ASP A N 1
ATOM 843 C CA . ASP A 1 113 ? 2.937 -4.292 -15.436 1.00 93.00 113 ASP A CA 1
ATOM 844 C C . ASP A 1 113 ? 3.185 -5.702 -16.024 1.00 93.00 113 ASP A C 1
ATOM 846 O O . ASP A 1 113 ? 3.836 -6.544 -15.395 1.00 93.00 113 ASP A O 1
ATOM 850 N N . PRO A 1 114 ? 2.683 -6.021 -17.235 1.00 92.75 114 PRO A N 1
ATOM 851 C CA . PRO A 1 114 ? 2.943 -7.319 -17.847 1.00 92.75 114 PRO A CA 1
ATOM 852 C C . PRO A 1 114 ? 4.456 -7.564 -18.014 1.00 92.75 114 PRO A C 1
ATOM 854 O O . PRO A 1 114 ? 5.203 -6.643 -18.350 1.00 92.75 114 PRO A O 1
ATOM 857 N N . PRO A 1 115 ? 4.930 -8.805 -17.806 1.00 92.94 115 PRO A N 1
ATOM 858 C CA . PRO A 1 115 ? 4.154 -10.012 -17.499 1.00 92.94 115 PRO A CA 1
ATOM 859 C C . PRO A 1 115 ? 3.914 -10.250 -15.993 1.00 92.94 115 PRO A C 1
ATOM 861 O O . PRO A 1 115 ? 3.419 -11.311 -15.624 1.00 92.94 115 PRO A O 1
ATOM 864 N N . ILE A 1 116 ? 4.307 -9.318 -15.117 1.00 91.31 116 ILE A N 1
ATOM 865 C CA . ILE A 1 116 ? 4.375 -9.526 -13.662 1.00 91.31 116 ILE A CA 1
ATOM 866 C C . ILE A 1 116 ? 2.989 -9.446 -13.021 1.00 91.31 116 ILE A C 1
ATOM 868 O O . ILE A 1 116 ? 2.677 -10.281 -12.174 1.00 91.31 116 ILE A O 1
ATOM 872 N N . HIS A 1 117 ? 2.165 -8.480 -13.438 1.00 94.69 117 HIS A N 1
ATOM 873 C CA . HIS A 1 117 ? 0.820 -8.259 -12.896 1.00 94.69 117 HIS A CA 1
ATOM 874 C C . HIS A 1 117 ? 0.819 -8.162 -11.372 1.00 94.69 117 HIS A C 1
ATOM 876 O O . HIS A 1 117 ? 0.120 -8.906 -10.676 1.00 94.69 117 HIS A O 1
ATOM 882 N N . THR A 1 118 ? 1.659 -7.271 -10.851 1.00 94.81 118 THR A N 1
ATOM 883 C CA . THR A 1 118 ? 1.939 -7.201 -9.425 1.00 94.81 118 THR A CA 1
ATOM 884 C C . THR A 1 118 ? 0.652 -6.945 -8.630 1.00 94.81 118 THR A C 1
ATOM 886 O O . THR A 1 118 ? -0.072 -5.990 -8.929 1.00 94.81 118 THR A O 1
ATOM 889 N N . PRO A 1 119 ? 0.354 -7.748 -7.589 1.00 96.50 119 PRO A N 1
ATOM 890 C CA . PRO A 1 119 ? -0.804 -7.499 -6.749 1.00 96.50 119 PRO A CA 1
ATOM 891 C C . PRO A 1 119 ? -0.747 -6.133 -6.064 1.00 96.50 119 PRO A C 1
ATOM 893 O O . PRO A 1 119 ? 0.297 -5.720 -5.547 1.00 96.50 119 PRO A O 1
ATOM 896 N N . ARG A 1 120 ? -1.897 -5.464 -5.992 1.00 97.44 120 ARG A N 1
ATOM 897 C CA . ARG A 1 120 ? -2.068 -4.262 -5.174 1.00 97.44 120 ARG A CA 1
ATOM 898 C C . ARG A 1 120 ? -2.505 -4.668 -3.773 1.00 97.44 120 ARG A C 1
ATOM 900 O O . ARG A 1 120 ? -3.556 -5.279 -3.604 1.00 97.44 120 ARG A O 1
ATOM 907 N N . LEU A 1 121 ? -1.670 -4.362 -2.787 1.00 98.06 121 LEU A N 1
ATOM 908 C CA . LEU A 1 121 ? -1.927 -4.549 -1.365 1.00 98.06 121 LEU A CA 1
ATOM 909 C C . LEU A 1 121 ? -2.459 -3.240 -0.793 1.00 98.06 121 LEU A C 1
ATOM 911 O O . LEU A 1 121 ? -1.876 -2.180 -1.038 1.00 98.06 121 LEU A O 1
ATOM 915 N N . THR A 1 122 ? -3.530 -3.322 -0.013 1.00 98.44 122 THR A N 1
ATOM 916 C CA . THR A 1 122 ? -4.103 -2.164 0.672 1.00 98.44 122 THR A CA 1
ATOM 917 C C . THR A 1 122 ? -4.598 -2.568 2.048 1.00 98.44 122 THR A C 1
ATOM 919 O O . THR A 1 122 ? -5.239 -3.605 2.204 1.00 98.44 122 THR A O 1
ATOM 922 N N . VAL A 1 123 ? -4.316 -1.734 3.041 1.00 98.56 123 VAL A N 1
ATOM 923 C CA . VAL A 1 123 ? -4.860 -1.849 4.387 1.00 98.56 123 VAL A CA 1
ATOM 924 C C . VAL A 1 123 ? -5.621 -0.579 4.715 1.00 98.56 123 VAL A C 1
ATOM 926 O O . VAL A 1 123 ? -5.140 0.522 4.452 1.00 98.56 123 VAL A O 1
ATOM 929 N N . ILE A 1 124 ? -6.805 -0.749 5.290 1.00 98.50 124 ILE A N 1
ATOM 930 C CA . ILE A 1 124 ? -7.598 0.325 5.884 1.00 98.50 124 ILE A CA 1
ATOM 931 C C . ILE A 1 124 ? -7.630 0.080 7.383 1.00 98.50 124 ILE A C 1
ATOM 933 O O . ILE A 1 124 ? -7.889 -1.045 7.804 1.00 98.50 124 ILE A O 1
ATOM 937 N N . VAL A 1 125 ? -7.413 1.121 8.176 1.00 97.81 125 VAL A N 1
ATOM 938 C CA . VAL A 1 125 ? -7.594 1.097 9.623 1.00 97.81 125 VAL A CA 1
ATOM 939 C C . VAL A 1 125 ? -8.585 2.181 10.016 1.00 97.81 125 VAL A C 1
ATOM 941 O O . VAL A 1 125 ? -8.402 3.348 9.673 1.00 97.81 125 VAL A O 1
ATOM 944 N N . VAL A 1 126 ? -9.628 1.778 10.736 1.00 95.50 126 VAL A N 1
ATOM 945 C CA . VAL A 1 126 ? -10.645 2.662 11.317 1.00 95.50 126 VAL A CA 1
ATOM 946 C C . VAL A 1 126 ? -10.875 2.197 12.747 1.00 95.50 126 VAL A C 1
ATOM 948 O O . VAL A 1 126 ? -11.123 1.010 12.966 1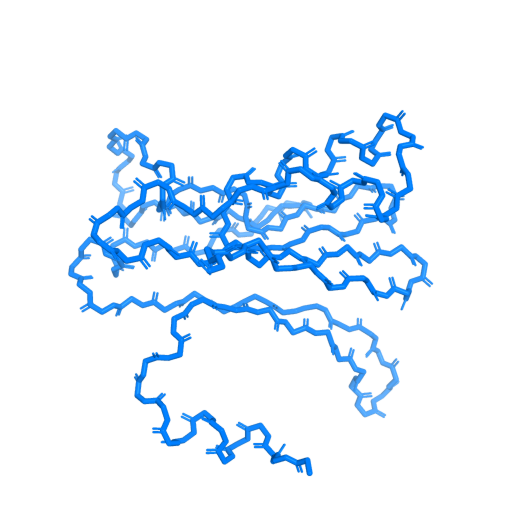.00 95.50 126 VAL A O 1
ATOM 951 N N . ASP A 1 127 ? -10.732 3.103 13.715 1.00 91.31 127 ASP A N 1
ATOM 952 C CA . ASP A 1 127 ? -10.954 2.831 15.144 1.00 91.31 127 ASP A CA 1
ATOM 953 C C . ASP A 1 127 ? -10.216 1.573 15.653 1.00 91.31 127 ASP A C 1
ATOM 955 O O . ASP A 1 127 ? -10.753 0.741 16.384 1.00 91.31 127 ASP A O 1
ATOM 959 N N . GLY A 1 128 ? -8.967 1.387 15.207 1.00 90.44 128 GLY A N 1
ATOM 960 C CA . GLY A 1 128 ? -8.112 0.253 15.585 1.00 90.44 128 GLY A CA 1
ATOM 961 C C . GLY A 1 128 ? -8.453 -1.088 14.918 1.00 90.44 128 GLY A C 1
ATOM 962 O O . GLY A 1 128 ? -7.723 -2.063 15.113 1.00 90.44 128 GLY A O 1
ATOM 963 N N . THR A 1 129 ? -9.509 -1.148 14.106 1.00 94.38 129 THR A N 1
ATOM 964 C CA . THR A 1 129 ? -9.851 -2.319 13.286 1.00 94.38 129 THR A CA 1
ATOM 965 C C . THR A 1 129 ? -9.181 -2.204 11.924 1.00 94.38 129 THR A C 1
ATOM 967 O O . THR A 1 129 ? -9.239 -1.144 11.307 1.00 94.38 129 THR A O 1
ATOM 970 N N . ALA A 1 130 ? -8.553 -3.284 11.450 1.00 97.38 130 ALA A N 1
ATOM 971 C CA . ALA A 1 130 ? -7.854 -3.315 10.168 1.00 97.38 130 ALA A CA 1
ATOM 972 C C . ALA A 1 130 ? -8.546 -4.236 9.151 1.00 97.38 130 ALA A C 1
ATOM 974 O O . ALA A 1 130 ? -8.883 -5.378 9.466 1.00 97.38 130 ALA A O 1
ATOM 975 N N . TRP A 1 131 ? -8.683 -3.763 7.912 1.00 98.31 131 TRP A N 1
ATOM 976 C CA . TRP A 1 131 ? -9.142 -4.533 6.755 1.00 98.31 131 TRP A CA 1
ATOM 977 C C . TRP A 1 131 ? -8.001 -4.683 5.758 1.00 98.31 131 TRP A C 1
ATOM 979 O O . TRP A 1 131 ? -7.425 -3.686 5.329 1.00 98.31 131 TRP A O 1
ATOM 989 N N . PHE A 1 132 ? -7.702 -5.921 5.370 1.00 97.81 132 PHE A N 1
ATOM 990 C CA . PHE A 1 132 ? -6.665 -6.247 4.394 1.00 97.81 132 PHE A CA 1
ATOM 991 C C . PHE A 1 132 ? -7.295 -6.587 3.044 1.00 97.81 132 PHE A C 1
ATOM 993 O O . PHE A 1 132 ? -8.135 -7.481 2.954 1.00 97.81 132 PHE A O 1
ATOM 1000 N N . GLY A 1 133 ? -6.861 -5.895 1.993 1.00 97.12 133 GLY A N 1
ATOM 1001 C CA . GLY A 1 133 ? -7.250 -6.138 0.609 1.00 97.12 133 GLY A CA 1
ATOM 1002 C C . GLY A 1 133 ? -6.054 -6.513 -0.262 1.00 97.12 133 GLY A C 1
ATOM 1003 O O . GLY A 1 133 ? -4.950 -5.983 -0.103 1.00 97.12 133 GLY A O 1
ATOM 1004 N N . SER A 1 134 ? -6.286 -7.421 -1.211 1.00 96.44 134 SER A N 1
ATOM 1005 C CA . SER A 1 134 ? -5.334 -7.746 -2.271 1.00 96.44 134 SER A CA 1
ATOM 1006 C C . SER A 1 134 ? -6.063 -7.879 -3.603 1.00 96.44 134 SER A C 1
ATOM 1008 O O . SER A 1 134 ? -6.875 -8.786 -3.781 1.00 96.44 134 SER A O 1
ATOM 1010 N N . ALA A 1 135 ? -5.752 -6.990 -4.544 1.00 96.81 135 ALA A N 1
ATOM 1011 C CA . ALA A 1 135 ? -6.172 -7.129 -5.931 1.00 96.81 135 ALA A CA 1
ATOM 1012 C C . ALA A 1 135 ? -5.074 -7.854 -6.708 1.00 96.81 135 ALA A C 1
ATOM 1014 O O . ALA A 1 135 ? -3.986 -7.312 -6.914 1.00 96.81 135 ALA A O 1
ATOM 1015 N N . ARG A 1 136 ? -5.348 -9.094 -7.114 1.00 94.38 136 ARG A N 1
ATOM 1016 C CA . ARG A 1 136 ? -4.411 -9.974 -7.825 1.00 94.38 136 ARG A CA 1
ATOM 1017 C C . ARG A 1 136 ? -5.047 -10.511 -9.100 1.00 94.38 136 ARG A C 1
ATOM 1019 O O . ARG A 1 136 ? -6.266 -10.645 -9.171 1.00 94.38 136 ARG A O 1
ATOM 1026 N N . ARG A 1 137 ? -4.221 -10.856 -10.085 1.00 90.00 137 ARG A N 1
ATOM 1027 C CA . ARG A 1 137 ? -4.672 -11.605 -11.261 1.00 90.00 137 ARG A CA 1
ATOM 1028 C C . ARG A 1 137 ? -5.020 -13.040 -10.835 1.00 90.00 137 ARG A C 1
ATOM 1030 O O . ARG A 1 137 ? -4.202 -13.680 -10.173 1.00 90.00 137 ARG A O 1
ATOM 1037 N N . SER A 1 138 ? -6.240 -13.485 -11.145 1.00 74.88 138 SER A N 1
ATOM 1038 C CA . SER A 1 138 ? -6.728 -14.858 -10.927 1.00 74.88 138 SER A CA 1
ATOM 1039 C C . SER A 1 138 ? -6.157 -15.835 -11.940 1.00 74.88 138 SER A C 1
ATOM 1041 O O . SER A 1 138 ? -6.061 -15.421 -13.121 1.00 74.88 138 SER A O 1
#

pLDDT: mean 92.22, std 6.73, range [62.69, 98.56]

Sequence (138 aa):
MDRLDDVVAGNRYPGRGVLWARTLDGTLCGGYFLTGRSPASRARELRAGADELIVSPTGRPGEHDPLRHYVAARERSGRLVYGNGEQVAVVADRLADGATPVAALGDLAYEPDPPIHTPRLTVIVVDGTAWFGSARRS